Protein AF-A0A832A5X0-F1 (afdb_monomer)

Radius of gyration: 17.44 Å; Cα contacts (8 Å, |Δi|>4): 193; chains: 1; bounding box: 43×36×47 Å

Structure (mmCIF, N/CA/C/O backbone):
data_AF-A0A832A5X0-F1
#
_entry.id   AF-A0A832A5X0-F1
#
loop_
_atom_site.group_PDB
_atom_site.id
_atom_site.type_symbol
_atom_site.label_atom_id
_atom_site.label_alt_id
_atom_site.label_comp_id
_atom_site.label_asym_id
_atom_site.label_entity_id
_atom_site.label_seq_id
_atom_site.pdbx_PDB_ins_code
_atom_site.Cartn_x
_atom_site.Cartn_y
_atom_site.Cartn_z
_atom_site.occupancy
_atom_site.B_iso_or_equiv
_atom_site.auth_seq_id
_atom_site.auth_comp_id
_atom_site.auth_asym_id
_atom_site.auth_atom_id
_atom_site.pdbx_PDB_model_num
ATOM 1 N N . MET A 1 1 ? 11.796 -0.017 27.046 1.00 28.25 1 MET A N 1
ATOM 2 C CA . MET A 1 1 ? 10.903 -1.125 27.436 1.00 28.25 1 MET A CA 1
ATOM 3 C C . MET A 1 1 ? 9.477 -0.687 27.154 1.00 28.25 1 MET A C 1
ATOM 5 O O . MET A 1 1 ? 9.040 0.285 27.751 1.00 28.25 1 MET A O 1
ATOM 9 N N . VAL A 1 2 ? 8.799 -1.300 26.180 1.00 33.22 2 VAL A N 1
ATOM 10 C CA . VAL A 1 2 ? 7.351 -1.110 25.978 1.00 33.22 2 VAL A CA 1
ATOM 11 C C . VAL A 1 2 ? 6.688 -2.255 26.735 1.00 33.22 2 VAL A C 1
ATOM 13 O O . VAL A 1 2 ? 6.460 -3.313 26.168 1.00 33.22 2 VAL A O 1
ATOM 16 N N . GLU A 1 3 ? 6.533 -2.100 28.050 1.00 43.34 3 GLU A N 1
ATOM 17 C CA . GLU A 1 3 ? 6.128 -3.209 28.933 1.00 43.34 3 GLU A CA 1
ATOM 18 C C . GLU A 1 3 ? 4.622 -3.361 29.128 1.00 43.34 3 GLU A C 1
ATOM 20 O O . GLU A 1 3 ? 4.182 -4.347 29.705 1.00 43.34 3 GLU A O 1
ATOM 25 N N . LEU A 1 4 ? 3.803 -2.465 28.589 1.00 42.59 4 LEU A N 1
ATOM 26 C CA . LEU A 1 4 ? 2.361 -2.666 28.557 1.00 42.59 4 LEU A CA 1
ATOM 27 C C . LEU A 1 4 ? 1.862 -2.224 27.188 1.00 42.59 4 LEU A C 1
ATOM 29 O O . LEU A 1 4 ? 1.821 -1.032 26.878 1.00 42.59 4 LEU A O 1
ATOM 33 N N . GLY A 1 5 ? 1.534 -3.207 26.348 1.00 41.59 5 GLY A N 1
ATOM 34 C CA . GLY A 1 5 ? 0.729 -2.960 25.159 1.00 41.59 5 GLY A CA 1
ATOM 35 C C . GLY A 1 5 ? -0.586 -2.265 25.547 1.00 41.59 5 GLY A C 1
ATOM 36 O O . GLY A 1 5 ? -1.024 -2.379 26.696 1.00 41.59 5 GLY A O 1
ATOM 37 N N . PRO A 1 6 ? -1.201 -1.503 24.629 1.00 42.81 6 PRO A N 1
ATOM 38 C CA . PRO A 1 6 ? -2.437 -0.769 24.899 1.00 42.81 6 PRO A CA 1
ATOM 39 C C . PRO A 1 6 ? -3.509 -1.658 25.558 1.00 42.81 6 PRO A C 1
ATOM 41 O O . PRO A 1 6 ? -3.798 -2.752 25.082 1.00 42.81 6 PRO A O 1
ATOM 44 N N . GLN A 1 7 ? -4.088 -1.189 26.670 1.00 40.41 7 GLN A N 1
ATOM 45 C CA . GLN A 1 7 ? -5.133 -1.905 27.408 1.00 40.41 7 GLN A CA 1
ATOM 46 C C . GLN A 1 7 ? -6.508 -1.709 26.742 1.00 40.41 7 GLN A C 1
ATOM 48 O O . GLN A 1 7 ? -7.007 -0.588 26.648 1.00 40.41 7 GLN A O 1
ATOM 53 N N . GLY A 1 8 ? -7.112 -2.814 26.290 1.00 49.34 8 GLY A N 1
ATOM 54 C CA . GLY A 1 8 ? -8.437 -2.908 25.660 1.00 49.34 8 GLY A CA 1
ATOM 55 C C . GLY A 1 8 ? -8.548 -4.157 24.765 1.00 49.34 8 GLY A C 1
ATOM 56 O O . GLY A 1 8 ? -7.538 -4.779 24.457 1.00 49.34 8 GLY A O 1
ATOM 57 N N . GLU A 1 9 ? -9.755 -4.555 24.334 1.00 51.66 9 GLU A N 1
ATOM 58 C CA . GLU A 1 9 ? -9.914 -5.631 23.321 1.00 51.66 9 GLU A CA 1
ATOM 59 C C . GLU A 1 9 ? -9.385 -5.221 21.934 1.00 51.66 9 GLU A C 1
ATOM 61 O O . GLU A 1 9 ? -9.013 -6.059 21.108 1.00 51.66 9 GLU A O 1
ATOM 66 N N . LEU A 1 10 ? -9.347 -3.913 21.683 1.00 50.28 10 LEU A N 1
ATOM 67 C CA . LEU A 1 10 ? -8.674 -3.319 20.540 1.00 50.28 10 LEU A CA 1
ATOM 68 C C . LEU A 1 10 ? -7.162 -3.410 20.778 1.00 50.28 10 LEU A C 1
ATOM 70 O O . LEU A 1 10 ? -6.716 -3.224 21.904 1.00 50.28 10 LEU A O 1
ATOM 74 N N . TYR A 1 11 ? -6.381 -3.649 19.720 1.00 61.25 11 TYR A N 1
ATOM 75 C CA . TYR A 1 11 ? -4.906 -3.631 19.749 1.00 61.25 11 TYR A CA 1
ATOM 76 C C . TYR A 1 11 ? -4.210 -4.861 20.374 1.00 61.25 11 TYR A C 1
ATOM 78 O O . TYR A 1 11 ? -3.075 -4.760 20.836 1.00 61.25 11 TYR A O 1
ATOM 86 N N . THR A 1 12 ? -4.850 -6.034 20.355 1.00 67.06 12 THR A N 1
ATOM 87 C CA . THR A 1 12 ? -4.248 -7.310 20.793 1.00 67.06 12 THR A CA 1
ATOM 88 C C . THR A 1 12 ? -3.772 -8.169 19.615 1.00 67.06 12 THR A C 1
ATOM 90 O O . THR A 1 12 ? -4.247 -8.016 18.487 1.00 67.06 12 THR A O 1
ATOM 93 N N . ASP A 1 13 ? -2.901 -9.149 19.874 1.00 71.00 13 ASP A N 1
ATOM 94 C CA . ASP A 1 13 ? -2.517 -10.163 18.878 1.00 71.00 13 ASP A CA 1
ATOM 95 C C . ASP A 1 13 ? -3.734 -10.920 18.325 1.00 71.00 13 ASP A C 1
ATOM 97 O O . ASP A 1 13 ? -3.775 -11.263 17.145 1.00 71.00 13 ASP A O 1
ATOM 101 N N . THR A 1 14 ? -4.760 -11.141 19.151 1.00 74.31 14 THR A N 1
ATOM 102 C CA . THR A 1 14 ? -6.032 -11.749 18.736 1.00 74.31 14 THR A CA 1
ATOM 103 C C . THR A 1 14 ? -6.766 -10.877 17.721 1.00 74.31 14 THR A C 1
ATOM 105 O O . THR A 1 14 ? -7.262 -11.381 16.714 1.00 74.31 14 THR A O 1
ATOM 108 N N . TRP A 1 15 ? -6.820 -9.564 17.953 1.00 72.56 15 TRP A N 1
ATOM 109 C CA . TRP A 1 15 ? -7.396 -8.611 17.006 1.00 72.56 15 TRP A CA 1
ATOM 110 C C . TRP A 1 15 ? -6.611 -8.585 15.684 1.00 72.56 15 TRP A C 1
ATOM 112 O O . TRP A 1 15 ? -7.215 -8.643 14.612 1.00 72.56 15 TRP A O 1
ATOM 122 N N . TYR A 1 16 ? -5.275 -8.599 15.740 1.00 70.75 16 TYR A N 1
ATOM 123 C CA . TYR A 1 16 ? -4.437 -8.652 14.539 1.00 70.75 16 TYR A CA 1
ATOM 124 C C . TYR A 1 16 ? -4.619 -9.961 13.754 1.00 70.75 16 TYR A C 1
ATOM 126 O O . TYR A 1 16 ? -4.729 -9.934 12.529 1.00 70.75 16 TYR A O 1
ATOM 134 N N . ARG A 1 17 ? -4.734 -11.110 14.435 1.00 74.56 17 ARG A N 1
ATOM 135 C CA . ARG A 1 17 ? -5.033 -12.399 13.785 1.00 74.56 17 ARG A CA 1
ATOM 136 C C . ARG A 1 17 ? -6.371 -12.371 13.040 1.00 74.56 17 ARG A C 1
ATOM 138 O O . ARG A 1 17 ? -6.411 -12.813 11.899 1.00 74.56 17 ARG A O 1
ATOM 145 N N . LYS A 1 18 ? -7.416 -11.762 13.614 1.00 75.88 18 LYS A N 1
ATOM 146 C CA . LYS A 1 18 ? -8.708 -11.560 12.926 1.00 75.88 18 LYS A CA 1
ATOM 147 C C . LYS A 1 18 ? -8.584 -10.674 11.682 1.00 75.88 18 LYS A C 1
ATOM 149 O O . LYS A 1 18 ? -9.246 -10.925 10.682 1.00 75.88 18 LYS A O 1
ATOM 154 N N . LEU A 1 19 ? -7.724 -9.650 11.702 1.00 72.19 19 LEU A N 1
ATOM 155 C CA . LEU A 1 19 ? -7.442 -8.862 10.494 1.00 72.19 19 LEU A CA 1
ATOM 156 C C . LEU A 1 19 ? -6.741 -9.693 9.413 1.00 72.19 19 LEU A C 1
ATOM 158 O O . LEU A 1 19 ? -7.077 -9.570 8.236 1.00 72.19 19 LEU A O 1
ATOM 162 N N . LEU A 1 20 ? -5.796 -10.554 9.802 1.00 69.94 20 LEU A N 1
ATOM 163 C CA . LEU A 1 20 ? -5.109 -11.452 8.872 1.00 69.94 20 LEU A CA 1
ATOM 164 C C . LEU A 1 20 ? -6.027 -12.538 8.292 1.00 69.94 20 LEU A C 1
ATOM 166 O O . LEU A 1 20 ? -5.761 -13.012 7.195 1.00 69.94 20 LEU A O 1
ATOM 170 N N . GLU A 1 21 ? -7.112 -12.914 8.972 1.00 74.19 21 GLU A N 1
ATOM 171 C CA . GLU A 1 21 ? -8.145 -13.789 8.394 1.00 74.19 21 GLU A CA 1
ATOM 172 C C . GLU A 1 21 ? -8.896 -13.101 7.241 1.00 74.19 21 GLU A C 1
ATOM 174 O O . GLU A 1 21 ? -9.247 -13.750 6.258 1.00 74.19 21 GLU A O 1
ATOM 179 N N . ILE A 1 22 ? -9.106 -11.781 7.330 1.00 67.38 22 ILE A N 1
ATOM 180 C CA . ILE A 1 22 ? -9.776 -10.980 6.289 1.00 67.38 22 ILE A CA 1
ATOM 181 C C . ILE A 1 22 ? -8.833 -10.720 5.108 1.00 67.38 22 ILE A C 1
ATOM 183 O O . ILE A 1 22 ? -9.273 -10.696 3.957 1.00 67.38 22 ILE A O 1
ATOM 187 N N . ASN A 1 23 ? -7.542 -10.524 5.384 1.00 66.75 23 ASN A N 1
ATOM 188 C CA . ASN A 1 23 ? -6.513 -10.354 4.366 1.00 66.75 23 ASN A CA 1
ATOM 189 C C . ASN A 1 23 ? -5.269 -11.203 4.688 1.00 66.75 23 ASN A C 1
ATOM 191 O O . ASN A 1 23 ? -4.330 -10.711 5.332 1.00 66.75 23 ASN A O 1
ATOM 195 N N . PRO A 1 24 ? -5.251 -12.483 4.270 1.00 63.06 24 PRO A N 1
ATOM 196 C CA . PRO A 1 24 ? -4.117 -13.358 4.512 1.00 63.06 24 PRO A CA 1
ATOM 197 C C . PRO A 1 24 ? -2.922 -12.883 3.690 1.00 63.06 24 PRO A C 1
ATOM 199 O O . PRO A 1 24 ? -2.819 -13.143 2.491 1.00 63.06 24 PRO A O 1
ATOM 202 N N . ARG A 1 25 ? -1.986 -12.202 4.355 1.00 65.25 25 ARG A N 1
ATOM 203 C C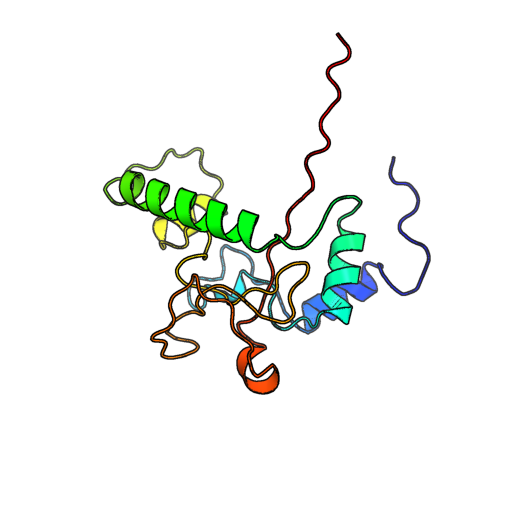A . ARG A 1 25 ? -0.709 -11.813 3.753 1.00 65.25 25 ARG A CA 1
ATOM 204 C C . ARG A 1 25 ? 0.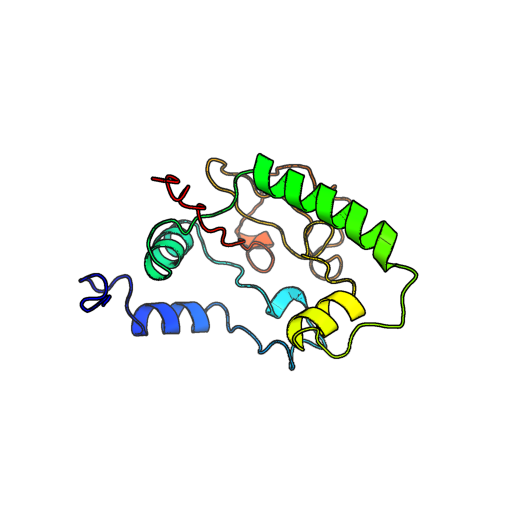016 -13.052 3.252 1.00 65.25 25 ARG A C 1
ATOM 206 O O . ARG A 1 25 ? 0.368 -13.935 4.040 1.00 65.25 25 ARG A O 1
ATOM 213 N N . ARG A 1 26 ? 0.316 -13.096 1.954 1.00 68.44 26 ARG A N 1
ATOM 214 C CA . ARG A 1 26 ? 1.245 -14.101 1.444 1.00 68.44 26 ARG A CA 1
ATOM 215 C C . ARG A 1 26 ? 2.670 -13.706 1.786 1.00 68.44 26 ARG A C 1
ATOM 217 O O . ARG A 1 26 ? 3.056 -12.540 1.735 1.00 68.44 26 ARG A O 1
ATOM 224 N N . ALA A 1 27 ? 3.472 -14.710 2.125 1.00 67.12 27 ALA A N 1
ATOM 225 C CA . ALA A 1 27 ? 4.909 -14.524 2.233 1.00 67.12 27 ALA A CA 1
ATOM 226 C C . ALA A 1 27 ? 5.456 -14.010 0.894 1.00 67.12 27 ALA A C 1
ATOM 228 O O . ALA A 1 27 ? 5.038 -14.476 -0.167 1.00 67.12 27 ALA A O 1
ATOM 229 N N . TRP A 1 28 ? 6.424 -13.095 0.948 1.00 61.88 28 TRP A N 1
ATOM 230 C CA . TRP A 1 28 ? 7.005 -12.476 -0.246 1.00 61.88 28 TRP A CA 1
ATOM 231 C C . TRP A 1 28 ? 7.591 -13.493 -1.239 1.00 61.88 28 TRP A C 1
ATOM 233 O O . TRP A 1 28 ? 7.611 -13.249 -2.435 1.00 61.88 28 TRP A O 1
ATOM 243 N N . CYS A 1 29 ? 8.031 -14.657 -0.759 1.00 64.00 29 CYS A N 1
ATOM 244 C CA . CYS A 1 29 ? 8.556 -15.748 -1.579 1.00 64.00 29 CYS A CA 1
ATOM 245 C C . CYS A 1 29 ? 7.470 -16.654 -2.193 1.00 64.00 29 CYS A C 1
ATOM 247 O O . CYS A 1 29 ? 7.800 -17.636 -2.844 1.00 64.00 29 CYS A O 1
ATOM 249 N N . LYS A 1 30 ? 6.181 -16.365 -1.963 1.00 68.19 30 LYS A N 1
ATOM 250 C CA . LYS A 1 30 ? 5.030 -17.161 -2.430 1.00 68.19 30 LYS A CA 1
ATOM 251 C C . LYS A 1 30 ? 4.014 -16.348 -3.249 1.00 68.19 30 LYS A C 1
ATOM 253 O O . LYS A 1 30 ? 2.894 -16.813 -3.465 1.00 68.19 30 LYS A O 1
ATOM 258 N N . CYS A 1 31 ? 4.377 -15.142 -3.687 1.00 64.12 31 CYS A N 1
ATOM 259 C CA . CYS A 1 31 ? 3.509 -14.225 -4.438 1.00 64.12 31 CYS A CA 1
ATOM 260 C C . CYS A 1 31 ? 3.764 -14.257 -5.959 1.00 64.12 31 CYS A C 1
ATOM 262 O O . CYS A 1 31 ? 3.586 -13.251 -6.641 1.00 64.12 31 CYS A O 1
ATOM 264 N N . GLU A 1 32 ? 4.231 -15.387 -6.502 1.00 61.50 32 GLU A N 1
ATOM 265 C CA . GLU A 1 32 ? 4.663 -15.482 -7.907 1.00 61.50 32 GLU A CA 1
ATOM 266 C C . GLU A 1 32 ? 3.535 -15.243 -8.917 1.00 61.50 32 GLU A C 1
ATOM 268 O O . GLU A 1 32 ? 3.801 -14.751 -10.011 1.00 61.50 32 GLU A O 1
ATOM 273 N N . GLN A 1 33 ? 2.298 -15.575 -8.538 1.00 64.38 33 GLN A N 1
ATOM 274 C CA . GLN A 1 33 ? 1.117 -15.506 -9.403 1.00 64.38 33 GLN A CA 1
ATOM 275 C C . GLN A 1 33 ? 0.323 -14.205 -9.220 1.00 64.38 33 GLN A C 1
ATOM 277 O O . GLN A 1 33 ? -0.184 -13.677 -10.196 1.00 64.38 33 GLN A O 1
ATOM 282 N N . ASN A 1 34 ? 0.259 -13.668 -7.995 1.00 67.81 34 ASN A N 1
ATOM 283 C CA . ASN A 1 34 ? -0.602 -12.538 -7.634 1.00 67.81 34 ASN A CA 1
ATOM 284 C C . ASN A 1 34 ? 0.187 -11.527 -6.786 1.00 67.81 34 ASN A C 1
ATOM 286 O O . ASN A 1 34 ? 0.241 -11.617 -5.558 1.00 67.81 34 ASN A O 1
ATOM 290 N N . GLN A 1 35 ? 0.834 -10.558 -7.430 1.00 67.62 35 GLN A N 1
ATOM 291 C CA . GLN A 1 35 ? 1.754 -9.627 -6.757 1.00 67.62 35 GLN A CA 1
ATOM 292 C C . GLN A 1 35 ? 1.050 -8.698 -5.752 1.00 67.62 35 GLN A C 1
ATOM 294 O O . GLN A 1 35 ? 1.659 -8.269 -4.772 1.00 67.62 35 GLN A O 1
ATOM 299 N N . TRP A 1 36 ? -0.243 -8.423 -5.944 1.00 66.94 36 TRP A N 1
ATOM 300 C CA . TRP A 1 36 ? -1.060 -7.628 -5.020 1.00 66.94 36 TRP A CA 1
ATOM 301 C C . TRP A 1 36 ? -1.272 -8.283 -3.651 1.00 66.94 36 TRP A C 1
ATOM 303 O O . TRP A 1 36 ? -1.545 -7.578 -2.684 1.00 66.94 36 TRP A O 1
ATOM 313 N N . GLU A 1 37 ? -1.093 -9.601 -3.526 1.00 71.25 37 GLU A N 1
ATOM 314 C CA . GLU A 1 37 ? -1.234 -10.329 -2.251 1.00 71.25 37 GLU A CA 1
ATOM 315 C C . GLU A 1 37 ? -0.095 -10.041 -1.254 1.00 71.25 37 GLU A C 1
ATOM 317 O O . GLU A 1 37 ? -0.129 -10.481 -0.101 1.00 71.25 37 GLU A O 1
ATOM 322 N N . LEU A 1 38 ? 0.922 -9.288 -1.683 1.00 68.12 38 LEU A N 1
ATOM 323 C CA . LEU A 1 38 ? 1.948 -8.726 -0.806 1.00 68.12 38 LEU A CA 1
ATOM 324 C C . LEU A 1 38 ? 1.400 -7.627 0.113 1.00 68.12 38 LEU A C 1
ATOM 326 O O . LEU A 1 38 ? 2.005 -7.322 1.146 1.00 68.12 38 LEU A O 1
ATOM 330 N N . PHE A 1 39 ? 0.279 -7.012 -0.258 1.00 70.12 39 PHE A N 1
ATOM 331 C CA . PHE A 1 39 ? -0.235 -5.836 0.418 1.00 70.12 39 PHE A CA 1
ATOM 332 C C . PHE A 1 39 ? -1.448 -6.146 1.266 1.00 70.12 39 PHE A C 1
ATOM 334 O O . PHE A 1 39 ? -2.254 -7.020 0.970 1.00 70.12 39 PHE A O 1
ATOM 341 N N . MET A 1 40 ? -1.590 -5.357 2.324 1.00 74.56 40 MET A N 1
ATOM 342 C CA . MET A 1 40 ? -2.816 -5.354 3.094 1.00 74.56 40 MET A CA 1
ATOM 343 C C . MET A 1 40 ? -3.816 -4.433 2.399 1.00 74.56 40 MET A C 1
ATOM 345 O O . MET A 1 40 ? -3.615 -3.221 2.323 1.00 74.56 40 MET A O 1
ATOM 349 N N . THR A 1 41 ? -4.868 -5.038 1.873 1.00 78.38 41 THR A N 1
ATOM 350 C CA . THR A 1 41 ? -5.969 -4.387 1.165 1.00 78.38 41 THR A CA 1
ATOM 351 C C . THR A 1 41 ? -7.308 -4.652 1.848 1.00 78.38 41 THR A C 1
ATOM 353 O O . THR A 1 41 ? -7.440 -5.520 2.713 1.00 78.38 41 THR A O 1
ATOM 356 N N . GLY A 1 42 ? -8.328 -3.883 1.489 1.00 78.31 42 GLY A N 1
ATOM 357 C CA . GLY A 1 42 ? -9.707 -4.131 1.898 1.00 78.31 42 GLY A CA 1
ATOM 358 C C . GLY A 1 42 ? -10.012 -3.891 3.371 1.00 78.31 42 GLY A C 1
ATOM 359 O O . GLY A 1 42 ? -11.072 -4.321 3.845 1.00 78.31 42 GLY A O 1
ATOM 360 N N . LEU A 1 43 ? -9.105 -3.208 4.071 1.00 81.88 43 LEU A N 1
ATOM 361 C CA . LEU A 1 43 ? -9.360 -2.648 5.387 1.00 81.88 43 LEU A CA 1
ATOM 362 C C . LEU A 1 43 ? -10.041 -1.292 5.238 1.00 81.88 43 LEU A C 1
ATOM 364 O O . LEU A 1 43 ? -9.589 -0.437 4.484 1.00 81.88 43 LEU A O 1
ATOM 368 N N . GLU A 1 44 ? -11.123 -1.107 5.981 1.00 81.69 44 GLU A N 1
ATOM 369 C CA . GLU A 1 44 ? -11.794 0.183 6.101 1.00 81.69 44 GLU A CA 1
ATOM 370 C C . GLU A 1 44 ? -11.037 1.095 7.077 1.00 81.69 44 GLU A C 1
ATOM 372 O O . GLU A 1 44 ? -10.336 0.610 7.969 1.00 81.69 44 GLU A O 1
ATOM 377 N N . ASP A 1 45 ? -11.254 2.409 6.990 1.00 81.06 45 ASP A N 1
ATOM 378 C CA . ASP A 1 45 ? -10.600 3.406 7.854 1.00 81.06 45 ASP A CA 1
ATOM 379 C C . ASP A 1 45 ? -10.703 3.078 9.353 1.00 81.06 45 ASP A C 1
ATOM 381 O O . ASP A 1 45 ? -9.726 3.211 10.094 1.00 81.06 45 ASP A O 1
ATOM 385 N N . ARG A 1 46 ? -11.857 2.553 9.795 1.00 82.44 46 ARG A N 1
ATOM 386 C CA . ARG A 1 46 ? -12.085 2.122 11.187 1.00 82.44 46 ARG A CA 1
ATOM 387 C C . ARG A 1 46 ? -11.146 1.009 11.664 1.00 82.44 46 ARG A C 1
ATOM 389 O O . ARG A 1 46 ? -10.993 0.836 12.867 1.00 82.44 46 ARG A O 1
ATOM 396 N N . ALA A 1 47 ? -10.547 0.249 10.748 1.00 82.50 47 ALA A N 1
ATOM 397 C CA . ALA A 1 47 ? -9.568 -0.799 11.031 1.00 82.50 47 ALA A CA 1
ATOM 398 C C . ALA A 1 47 ? -8.124 -0.334 10.771 1.00 82.50 47 ALA A C 1
ATOM 400 O O . ALA A 1 47 ? -7.212 -0.773 11.476 1.00 82.50 47 ALA A O 1
ATOM 401 N N . ILE A 1 48 ? -7.920 0.577 9.812 1.00 85.94 48 ILE A N 1
ATOM 402 C CA . ILE A 1 48 ? -6.603 1.140 9.481 1.00 85.94 48 ILE A CA 1
ATOM 403 C C . ILE A 1 48 ? -6.045 1.958 10.650 1.00 85.94 48 ILE A C 1
ATOM 405 O O . ILE A 1 48 ? -4.908 1.736 11.063 1.00 85.94 48 ILE A O 1
ATOM 409 N N . GLU A 1 49 ? -6.830 2.878 11.216 1.00 85.81 49 GLU A N 1
ATOM 410 C CA . GLU A 1 49 ? -6.344 3.746 12.299 1.00 85.81 49 GLU A CA 1
ATOM 411 C C . GLU A 1 49 ? -5.911 2.945 13.538 1.00 85.81 49 GLU A C 1
ATOM 413 O O . GLU A 1 49 ? -4.824 3.196 14.073 1.00 85.81 49 GLU A O 1
ATOM 418 N N . PRO A 1 50 ? -6.669 1.922 13.983 1.00 84.06 50 PRO A N 1
ATOM 419 C CA . PRO A 1 50 ? -6.192 1.065 15.051 1.00 84.06 50 PRO A CA 1
ATOM 420 C C . PRO A 1 50 ? -4.925 0.276 14.722 1.00 84.06 50 PRO A C 1
ATOM 422 O O . PRO A 1 50 ? -4.065 0.112 15.587 1.00 84.06 50 PRO A O 1
ATOM 425 N N . PHE A 1 51 ? -4.784 -0.178 13.475 1.00 84.31 51 PHE A N 1
ATOM 426 C CA . PHE A 1 51 ? -3.590 -0.885 13.018 1.00 84.31 51 PHE A CA 1
ATOM 427 C C . PHE A 1 51 ? -2.342 -0.014 13.098 1.00 84.31 51 PHE A C 1
ATOM 429 O O . PHE A 1 51 ? -1.319 -0.449 13.619 1.00 84.31 51 PHE A O 1
ATOM 436 N N . LEU A 1 52 ? -2.436 1.236 12.657 1.00 86.19 52 LEU A N 1
ATOM 437 C CA . LEU A 1 52 ? -1.325 2.180 12.728 1.00 86.19 52 LEU A CA 1
ATOM 438 C C . LEU A 1 52 ? -0.914 2.456 14.178 1.00 86.19 52 LEU A C 1
ATOM 440 O O . LEU A 1 52 ? 0.275 2.453 14.485 1.00 86.19 52 LEU A O 1
ATOM 444 N N . LYS A 1 53 ? -1.885 2.591 15.091 1.00 85.69 53 LYS A N 1
ATOM 445 C CA . LYS A 1 53 ? -1.613 2.741 16.531 1.00 85.69 53 LYS A CA 1
ATOM 446 C C . LYS A 1 53 ? -0.933 1.514 17.135 1.00 85.69 53 LYS A C 1
ATOM 448 O O . LYS A 1 53 ? -0.040 1.678 17.962 1.00 85.69 53 LYS A O 1
ATOM 453 N N . TYR A 1 54 ? -1.324 0.308 16.717 1.00 82.75 54 TYR A N 1
ATOM 454 C CA . TYR A 1 54 ? -0.676 -0.934 17.148 1.00 82.75 54 TYR A CA 1
ATOM 455 C C . TYR A 1 54 ? 0.807 -0.981 16.746 1.00 82.75 54 TYR A C 1
ATOM 457 O O . TYR A 1 54 ? 1.631 -1.451 17.526 1.00 82.75 54 TYR A O 1
ATOM 465 N N . LEU A 1 55 ? 1.175 -0.439 15.577 1.00 82.69 55 LEU A N 1
ATOM 466 C CA . LEU A 1 55 ? 2.581 -0.354 15.154 1.00 82.69 55 LEU A CA 1
ATOM 467 C C . LEU A 1 55 ? 3.428 0.578 16.040 1.00 82.69 55 LEU A C 1
ATOM 469 O O . LEU A 1 55 ? 4.651 0.442 16.077 1.00 82.69 55 LEU A O 1
ATOM 473 N N . GLY A 1 56 ? 2.793 1.499 16.769 1.00 83.94 56 GLY A N 1
ATOM 474 C CA . GLY A 1 56 ? 3.424 2.383 17.745 1.00 83.94 56 GLY A CA 1
ATOM 475 C C . GLY A 1 56 ? 3.203 3.868 17.456 1.00 83.94 56 GLY A C 1
ATOM 476 O O . GLY A 1 56 ? 2.456 4.269 16.566 1.00 83.94 56 GLY A O 1
ATOM 477 N N . LEU A 1 57 ? 3.883 4.720 18.225 1.00 83.81 57 LEU A N 1
ATOM 478 C CA . LEU A 1 57 ? 3.778 6.173 18.069 1.00 83.81 57 LEU A CA 1
ATOM 479 C C . LEU A 1 57 ? 4.443 6.660 16.773 1.00 83.81 57 LEU A C 1
ATOM 481 O O . LEU A 1 57 ? 5.564 6.263 16.448 1.00 83.81 57 LEU A O 1
ATOM 485 N N . GLY A 1 58 ? 3.770 7.589 16.089 1.00 84.69 58 GLY A N 1
ATOM 486 C CA . GLY A 1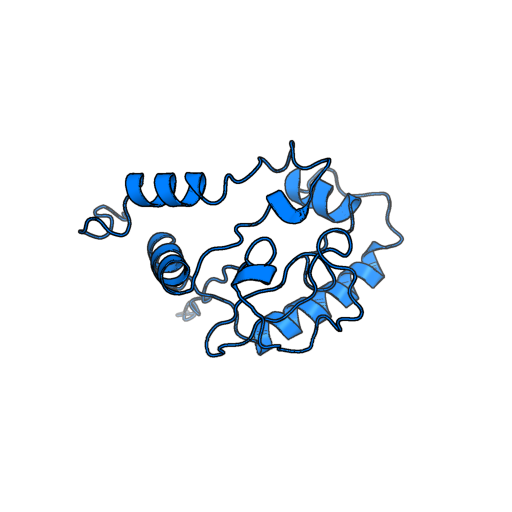 58 ? 4.260 8.240 14.871 1.00 84.69 58 GLY A CA 1
ATOM 487 C C . GLY A 1 58 ? 4.020 7.450 13.585 1.00 84.69 58 GLY A C 1
ATOM 488 O O . GLY A 1 58 ? 4.415 7.917 12.523 1.00 84.69 58 GLY A O 1
ATOM 489 N N . PHE A 1 59 ? 3.386 6.275 13.642 1.00 89.69 59 PHE A N 1
ATOM 490 C CA . PHE A 1 59 ? 2.958 5.558 12.442 1.00 89.69 59 PHE A CA 1
ATOM 491 C C . PHE A 1 59 ? 1.624 6.107 11.940 1.00 89.69 59 PHE A C 1
ATOM 493 O O . PHE A 1 59 ? 0.664 6.229 12.699 1.00 89.69 59 PHE A O 1
ATOM 500 N N . ARG A 1 60 ? 1.562 6.431 10.648 1.00 92.06 60 ARG A N 1
ATOM 501 C CA . ARG A 1 60 ? 0.368 6.966 9.988 1.00 92.06 60 ARG A CA 1
ATOM 502 C C . ARG A 1 60 ? 0.318 6.576 8.512 1.00 92.06 60 ARG A C 1
ATOM 504 O O . ARG A 1 60 ? 1.266 6.001 7.976 1.00 92.06 60 ARG A O 1
ATOM 511 N N . ARG A 1 61 ? -0.778 6.927 7.840 1.00 92.19 61 ARG A N 1
ATOM 512 C CA . ARG A 1 61 ? -0.837 6.957 6.372 1.00 92.19 61 ARG A CA 1
ATOM 513 C C . ARG A 1 61 ? -0.002 8.119 5.817 1.00 92.19 61 ARG A C 1
ATOM 515 O O . ARG A 1 61 ? 0.130 9.148 6.496 1.00 92.19 61 ARG A O 1
ATOM 522 N N . PRO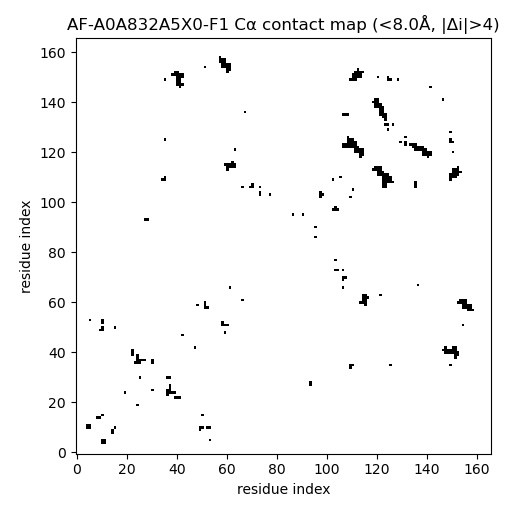 A 1 62 ? 0.545 7.996 4.597 1.00 91.38 62 PRO A N 1
ATOM 523 C CA . PRO A 1 62 ? 1.158 9.127 3.918 1.00 91.38 62 PRO A CA 1
ATOM 524 C C . PRO A 1 62 ? 0.115 10.206 3.611 1.00 91.38 62 PRO A C 1
ATOM 526 O O . PRO A 1 62 ? -1.072 9.931 3.427 1.00 91.38 62 PRO A O 1
ATOM 529 N N . THR A 1 63 ? 0.575 11.446 3.550 1.00 93.06 63 THR A N 1
ATOM 530 C CA . THR A 1 63 ? -0.156 12.546 2.917 1.00 93.06 63 THR A CA 1
ATOM 531 C C . THR A 1 63 ? -0.043 12.442 1.396 1.00 93.06 63 THR A C 1
ATOM 533 O O . THR A 1 63 ? 0.862 11.792 0.870 1.00 93.06 63 THR A O 1
ATOM 536 N N . GLU A 1 64 ? -0.917 13.139 0.672 1.00 93.12 64 GLU A N 1
ATOM 537 C CA . GLU A 1 64 ? -0.833 13.221 -0.791 1.00 93.12 64 GLU A CA 1
ATOM 538 C C . GLU A 1 64 ? 0.530 13.746 -1.265 1.00 93.12 64 GLU A C 1
ATOM 540 O O . GLU A 1 64 ? 1.123 13.199 -2.192 1.00 93.12 64 GLU A O 1
ATOM 545 N N . LYS A 1 65 ? 1.069 14.769 -0.591 1.00 91.62 65 LYS A N 1
ATOM 546 C CA . LYS A 1 65 ? 2.374 15.353 -0.925 1.00 91.62 65 LYS A CA 1
ATOM 547 C C . LYS A 1 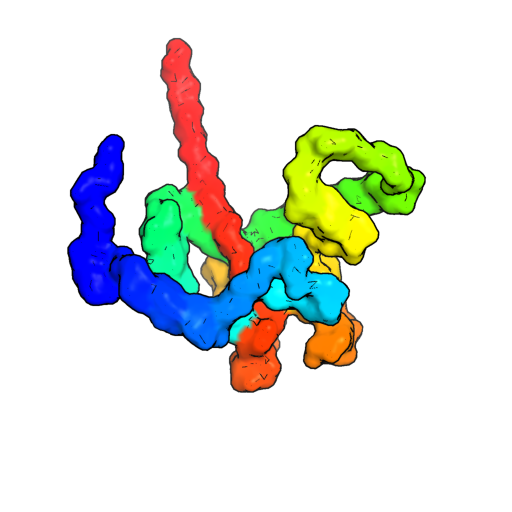65 ? 3.508 14.334 -0.792 1.00 91.62 65 LYS A C 1
ATOM 549 O O . LYS A 1 65 ? 4.337 14.229 -1.689 1.00 91.62 65 LYS A O 1
ATOM 554 N N . GLU A 1 66 ? 3.542 13.588 0.311 1.00 91.31 66 GLU A N 1
ATOM 555 C CA . GLU A 1 66 ? 4.555 12.547 0.538 1.00 91.31 66 GLU A CA 1
ATOM 556 C C . GLU A 1 66 ? 4.435 11.422 -0.487 1.00 91.31 66 GLU A C 1
ATOM 558 O O . GLU A 1 66 ? 5.444 10.950 -1.005 1.00 91.31 66 GLU A O 1
ATOM 563 N N . TRP A 1 67 ? 3.205 11.032 -0.824 1.00 91.81 67 TRP A N 1
ATOM 564 C CA . TRP A 1 67 ? 2.960 10.025 -1.846 1.00 91.81 67 TRP A CA 1
ATOM 565 C C . TRP A 1 67 ? 3.461 10.480 -3.222 1.00 91.81 67 TRP A C 1
ATOM 567 O O . TRP A 1 67 ? 4.146 9.727 -3.909 1.00 91.81 67 TRP A O 1
ATOM 577 N N . ARG A 1 68 ? 3.177 11.729 -3.618 1.00 91.62 68 ARG A N 1
ATOM 578 C CA . ARG A 1 68 ? 3.640 12.298 -4.896 1.00 91.62 68 ARG A CA 1
ATOM 579 C C . ARG A 1 68 ? 5.159 12.429 -4.958 1.00 91.62 68 ARG A C 1
ATOM 581 O O . ARG A 1 68 ? 5.733 12.144 -6.003 1.00 91.62 68 ARG A O 1
ATOM 588 N N . SER A 1 69 ? 5.797 12.816 -3.852 1.00 90.00 69 SER A N 1
ATOM 589 C CA . SER A 1 69 ? 7.262 12.843 -3.749 1.00 90.00 69 SER A CA 1
ATOM 590 C C . SER A 1 69 ? 7.837 11.449 -3.979 1.00 90.00 69 SER A C 1
ATOM 592 O O . SER A 1 69 ? 8.692 11.274 -4.837 1.00 90.00 69 SER A O 1
ATOM 594 N N . LEU A 1 70 ? 7.283 10.437 -3.300 1.00 87.12 70 LEU A N 1
ATOM 595 C CA . LEU A 1 70 ? 7.680 9.049 -3.512 1.00 87.12 70 LEU A CA 1
ATOM 596 C C . LEU A 1 70 ? 7.472 8.625 -4.973 1.00 87.12 70 LEU A C 1
ATOM 598 O O . LEU A 1 70 ? 8.343 7.978 -5.540 1.00 87.12 70 LEU A O 1
ATOM 602 N N . PHE A 1 71 ? 6.349 8.992 -5.601 1.00 87.75 71 PHE A N 1
ATOM 603 C CA . PHE A 1 71 ? 6.103 8.704 -7.017 1.00 87.75 71 PHE A CA 1
ATOM 604 C C . PHE A 1 71 ? 7.204 9.264 -7.924 1.00 87.75 71 PHE A C 1
ATOM 606 O O . PHE A 1 71 ? 7.696 8.536 -8.785 1.00 87.75 71 PHE A O 1
ATOM 613 N N . GLN A 1 72 ? 7.620 10.512 -7.709 1.00 87.19 72 GLN A N 1
ATOM 614 C CA . GLN A 1 72 ? 8.693 11.153 -8.475 1.00 87.19 72 GLN A CA 1
ATOM 615 C C . GLN A 1 72 ? 10.032 10.436 -8.274 1.00 87.19 72 GLN A C 1
ATOM 617 O O . GLN A 1 72 ? 10.624 9.992 -9.258 1.00 87.19 72 GLN A O 1
ATOM 622 N N . ASP A 1 73 ? 10.431 10.200 -7.020 1.00 84.62 73 ASP A N 1
ATOM 623 C CA . ASP A 1 73 ? 11.659 9.466 -6.682 1.00 84.62 73 ASP A CA 1
ATOM 624 C C . ASP A 1 73 ? 11.682 8.079 -7.351 1.00 84.62 73 ASP A C 1
ATOM 626 O O . ASP A 1 73 ? 12.716 7.587 -7.803 1.00 84.62 73 ASP A O 1
ATOM 630 N N . CYS A 1 74 ? 10.520 7.430 -7.462 1.00 80.38 74 CYS A N 1
ATOM 631 C CA . CYS A 1 74 ? 10.395 6.128 -8.113 1.00 80.38 74 CYS A CA 1
ATOM 632 C C . CYS A 1 74 ? 10.556 6.187 -9.627 1.00 80.38 74 CYS A C 1
ATOM 634 O O . CYS A 1 74 ? 11.141 5.265 -10.196 1.00 80.38 74 CYS A O 1
ATOM 636 N N . GLN A 1 75 ? 10.037 7.227 -10.281 1.00 80.94 75 GLN A N 1
ATOM 637 C CA . GLN A 1 75 ? 10.236 7.434 -11.716 1.00 80.94 75 GLN A CA 1
ATOM 638 C C . GLN A 1 75 ? 11.716 7.678 -12.021 1.00 80.94 75 GLN A C 1
ATOM 640 O O . GLN A 1 75 ? 12.273 7.055 -12.928 1.00 80.94 75 GLN A O 1
ATOM 645 N N . GLU A 1 76 ? 12.378 8.499 -11.206 1.00 80.00 76 GLU A N 1
ATOM 646 C CA . GLU A 1 76 ? 13.819 8.729 -11.3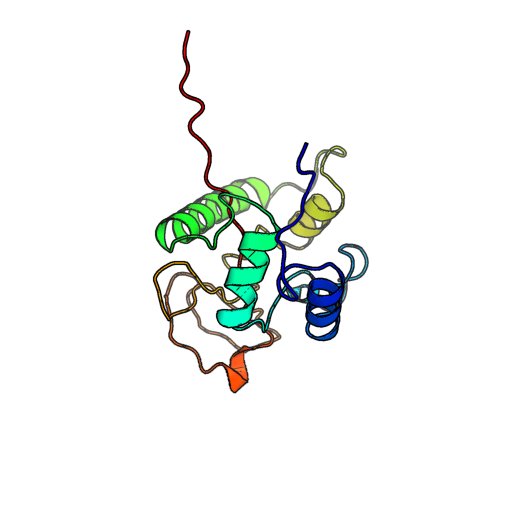05 1.00 80.00 76 GLU A CA 1
ATOM 647 C C . GLU A 1 76 ? 14.599 7.426 -11.113 1.00 80.00 76 GLU A C 1
ATOM 649 O O . GLU A 1 76 ? 15.389 7.048 -11.981 1.00 80.00 76 GLU A O 1
ATOM 654 N N . LEU A 1 77 ? 14.313 6.670 -10.047 1.00 74.44 77 LEU A N 1
ATOM 655 C CA . LEU A 1 77 ? 14.949 5.376 -9.795 1.00 74.44 77 LEU A CA 1
ATOM 656 C C . LEU A 1 77 ? 14.738 4.406 -10.956 1.00 74.44 77 LEU A C 1
ATOM 658 O O . LEU A 1 77 ? 15.707 3.814 -11.423 1.00 74.44 77 LEU A O 1
ATOM 662 N N . LYS A 1 78 ? 13.510 4.260 -11.468 1.00 73.62 78 LYS A N 1
ATOM 663 C CA . LYS A 1 78 ? 13.224 3.395 -12.623 1.00 73.62 78 LYS A CA 1
ATOM 664 C C . LYS A 1 78 ? 14.039 3.793 -13.849 1.00 73.62 78 LYS A C 1
ATOM 666 O O . LYS A 1 78 ? 14.523 2.898 -14.540 1.00 73.62 78 LYS A O 1
ATOM 671 N N . SER A 1 79 ? 14.221 5.088 -14.105 1.00 73.81 79 SER A N 1
ATOM 672 C CA . SER A 1 79 ? 15.029 5.566 -15.234 1.00 73.81 79 SER A CA 1
ATOM 673 C C . SER A 1 79 ? 16.510 5.177 -15.103 1.00 73.81 79 SER A C 1
ATOM 675 O O . SER A 1 79 ? 17.137 4.784 -16.084 1.00 73.81 79 SER A O 1
ATOM 677 N N . VAL A 1 80 ? 17.046 5.190 -13.878 1.00 72.88 80 VAL A N 1
ATOM 678 C CA . VAL A 1 80 ? 18.441 4.826 -13.572 1.00 72.88 80 VAL A CA 1
ATOM 679 C C . VAL A 1 80 ? 18.651 3.309 -13.582 1.00 72.88 80 VAL A C 1
ATOM 681 O O . VAL A 1 80 ? 19.725 2.817 -13.926 1.00 72.88 80 VAL A O 1
ATOM 684 N N . LEU A 1 81 ? 17.624 2.561 -13.182 1.00 66.88 81 LEU A N 1
ATOM 685 C CA . LEU A 1 81 ? 17.684 1.133 -12.888 1.00 66.88 81 LEU A CA 1
ATOM 686 C C . LEU A 1 81 ? 17.196 0.226 -14.025 1.00 66.88 81 LEU A C 1
ATOM 688 O O . LEU A 1 81 ? 17.643 -0.916 -14.108 1.00 66.88 81 LEU A O 1
ATOM 692 N N . SER A 1 82 ? 16.349 0.724 -14.929 1.00 57.72 82 SER A N 1
ATOM 693 C CA . SER A 1 82 ? 15.832 -0.037 -16.080 1.00 57.72 82 SER A CA 1
ATOM 694 C C . SER A 1 82 ? 16.874 -0.594 -17.066 1.00 57.72 82 SER A C 1
ATOM 696 O O . SER A 1 82 ? 16.499 -1.496 -17.812 1.00 57.72 82 SER A O 1
ATOM 698 N N . PRO A 1 83 ? 18.159 -0.176 -17.095 1.00 54.69 83 PRO A N 1
ATOM 699 C CA . PRO A 1 83 ? 19.158 -0.878 -17.899 1.00 54.69 83 PRO A CA 1
ATOM 700 C C . PRO A 1 83 ? 20.033 -1.879 -17.119 1.00 54.69 83 PRO A C 1
ATOM 702 O O . PRO A 1 83 ? 20.838 -2.565 -17.746 1.00 54.69 83 PRO A O 1
ATOM 705 N N . ARG A 1 84 ? 19.932 -1.991 -15.783 1.00 58.69 84 ARG A N 1
ATOM 706 C CA . ARG A 1 84 ? 20.856 -2.823 -14.985 1.00 58.69 84 ARG A CA 1
ATOM 707 C C . ARG A 1 84 ? 20.310 -4.225 -14.709 1.00 58.69 84 ARG A C 1
ATOM 709 O O . ARG A 1 84 ? 19.310 -4.408 -14.020 1.00 58.69 84 ARG A O 1
ATOM 716 N N . THR A 1 85 ? 21.007 -5.240 -15.215 1.00 56.81 85 THR A N 1
ATOM 717 C CA . THR A 1 85 ? 20.775 -6.663 -14.893 1.00 56.81 85 THR A CA 1
ATOM 718 C C . THR A 1 85 ? 21.647 -7.169 -13.739 1.00 56.81 85 THR A C 1
ATOM 720 O O . THR A 1 85 ? 21.405 -8.255 -13.211 1.00 56.81 85 THR A O 1
ATOM 723 N N . ASP A 1 86 ? 22.648 -6.393 -13.328 1.00 62.16 86 ASP A N 1
ATOM 724 C CA . ASP A 1 86 ? 23.670 -6.715 -12.334 1.00 62.16 86 ASP A CA 1
ATOM 725 C C . ASP A 1 86 ? 23.354 -6.084 -10.970 1.00 62.16 86 ASP A C 1
ATOM 727 O O . ASP A 1 86 ? 23.851 -5.030 -10.577 1.00 62.16 86 ASP A O 1
ATOM 731 N N . TRP A 1 87 ? 22.483 -6.755 -10.221 1.00 62.47 87 TRP A N 1
ATOM 732 C CA . TRP A 1 87 ? 22.088 -6.306 -8.889 1.00 62.47 87 TRP A CA 1
ATOM 733 C C . TRP A 1 87 ? 23.094 -6.757 -7.827 1.00 62.47 87 TRP A C 1
ATOM 735 O O . TRP A 1 87 ? 23.522 -7.915 -7.859 1.00 62.47 87 TRP A O 1
ATOM 745 N N . PRO A 1 88 ? 23.435 -5.901 -6.845 1.00 57.75 88 PRO A N 1
ATOM 746 C CA . PRO A 1 88 ? 24.302 -6.305 -5.753 1.00 57.75 88 PRO A CA 1
ATOM 747 C C . PRO A 1 88 ? 23.695 -7.511 -5.014 1.00 57.75 88 PRO A C 1
ATOM 749 O O . PRO A 1 88 ? 22.513 -7.473 -4.654 1.00 57.75 88 PRO A O 1
ATOM 752 N N . PRO A 1 89 ? 24.484 -8.554 -4.702 1.00 56.19 89 PRO A N 1
ATOM 753 C CA . PRO A 1 89 ? 24.014 -9.702 -3.923 1.00 56.19 89 PRO A CA 1
ATOM 754 C C . PRO A 1 89 ? 23.585 -9.334 -2.488 1.00 56.19 89 PRO A C 1
ATOM 756 O O . PRO A 1 89 ? 23.024 -10.167 -1.785 1.00 56.19 89 PRO A O 1
ATOM 759 N N . SER A 1 90 ? 23.826 -8.091 -2.053 1.00 62.94 90 SER A N 1
ATOM 760 C CA . SER A 1 90 ? 23.463 -7.559 -0.737 1.00 62.94 90 SER A CA 1
ATOM 761 C C . SER A 1 90 ? 22.026 -7.032 -0.626 1.00 62.94 90 SER A C 1
ATOM 763 O O . SER A 1 90 ? 21.604 -6.672 0.474 1.00 62.94 90 SER A O 1
ATOM 765 N N . CYS A 1 91 ? 21.246 -6.973 -1.712 1.00 63.09 91 CYS A N 1
ATOM 766 C CA . CYS A 1 91 ? 19.835 -6.601 -1.603 1.00 63.09 91 CYS A CA 1
ATOM 767 C C . CYS A 1 91 ? 19.059 -7.667 -0.821 1.00 63.09 91 CYS A C 1
ATOM 769 O O . CYS A 1 91 ? 19.105 -8.851 -1.155 1.00 63.09 91 CYS A O 1
ATOM 771 N N . ALA A 1 92 ? 18.286 -7.238 0.183 1.00 64.62 92 ALA A N 1
ATOM 772 C CA . ALA A 1 92 ? 17.396 -8.135 0.908 1.00 64.62 92 ALA A CA 1
ATOM 773 C C . ALA A 1 92 ? 16.498 -8.894 -0.094 1.00 64.62 92 ALA A C 1
ATOM 775 O O . ALA A 1 92 ? 15.939 -8.261 -0.998 1.00 64.62 92 ALA A O 1
ATOM 776 N N . PRO A 1 93 ? 16.319 -10.221 0.049 1.00 67.50 93 PRO A N 1
ATOM 777 C CA . PRO A 1 93 ? 15.606 -11.026 -0.941 1.00 67.50 93 PRO A CA 1
ATOM 778 C C . PRO A 1 93 ? 14.233 -10.475 -1.390 1.00 67.50 93 PRO A C 1
ATOM 780 O O . PRO A 1 93 ? 14.007 -10.444 -2.603 1.00 67.50 93 PRO A O 1
ATOM 783 N N . PRO A 1 94 ? 13.363 -9.931 -0.505 1.00 66.31 94 PRO A N 1
ATOM 784 C CA . PRO A 1 94 ? 12.097 -9.314 -0.925 1.00 66.31 94 PRO A CA 1
ATOM 785 C C . PRO A 1 94 ? 12.287 -8.119 -1.867 1.00 66.31 94 PRO A C 1
ATOM 787 O O . PRO A 1 94 ? 11.596 -8.003 -2.874 1.00 66.31 94 PRO A O 1
ATOM 790 N N . VAL A 1 95 ? 13.267 -7.261 -1.574 1.00 64.31 95 VAL A N 1
ATOM 791 C CA . VAL A 1 95 ? 13.576 -6.064 -2.368 1.00 64.31 95 VAL A CA 1
ATOM 792 C C . VAL A 1 95 ? 14.100 -6.469 -3.741 1.00 64.31 95 VAL A C 1
ATOM 794 O O . VAL A 1 95 ? 13.673 -5.921 -4.753 1.00 64.31 95 VAL A O 1
ATOM 797 N N . SER A 1 96 ? 14.973 -7.479 -3.792 1.00 67.75 96 SER A N 1
ATOM 798 C CA . SER A 1 96 ? 15.496 -7.996 -5.059 1.00 67.75 96 SER A CA 1
ATOM 799 C C . SER A 1 96 ? 14.389 -8.561 -5.958 1.00 67.75 96 SER A C 1
ATOM 801 O O . SER A 1 96 ? 14.407 -8.337 -7.167 1.00 67.75 96 SER A O 1
ATOM 803 N N . LEU A 1 97 ? 13.398 -9.251 -5.377 1.00 68.81 97 LEU A N 1
ATOM 804 C CA . LEU A 1 97 ? 12.238 -9.759 -6.106 1.00 68.81 97 LEU A CA 1
ATOM 805 C C . LEU A 1 97 ? 11.384 -8.609 -6.642 1.00 68.81 97 LEU A C 1
ATOM 807 O O . LEU A 1 97 ? 10.991 -8.644 -7.805 1.00 68.81 97 LEU A O 1
ATOM 811 N N . TRP A 1 98 ? 11.128 -7.586 -5.822 1.00 70.12 98 TRP A N 1
ATOM 812 C CA . TRP A 1 98 ? 10.345 -6.423 -6.235 1.00 70.12 98 TRP A CA 1
ATOM 813 C C . TRP A 1 98 ? 10.987 -5.700 -7.408 1.00 70.12 98 TRP A C 1
ATOM 815 O O . TRP A 1 98 ? 10.336 -5.483 -8.422 1.00 70.12 98 TRP A O 1
ATOM 825 N N . VAL A 1 99 ? 12.282 -5.420 -7.313 1.00 67.94 99 VAL A N 1
ATOM 826 C CA . VAL A 1 99 ? 13.050 -4.787 -8.385 1.00 67.94 99 VAL A CA 1
ATOM 827 C C . VAL A 1 99 ? 13.020 -5.629 -9.666 1.00 67.94 99 VAL A C 1
ATOM 829 O O . VAL A 1 99 ? 12.636 -5.119 -10.716 1.00 67.94 99 VAL A O 1
ATOM 832 N N . LYS A 1 100 ? 13.331 -6.934 -9.584 1.00 67.75 100 LYS A N 1
ATOM 833 C CA . LYS A 1 100 ? 13.317 -7.860 -10.739 1.00 67.75 100 LYS A CA 1
ATOM 834 C C . LYS A 1 100 ? 11.960 -7.947 -11.431 1.00 67.75 100 LYS A C 1
ATOM 836 O O . LYS A 1 100 ? 11.895 -8.203 -12.628 1.00 67.75 100 LYS A O 1
ATOM 841 N N . LYS A 1 101 ? 10.878 -7.794 -10.670 1.00 65.94 101 LYS A N 1
ATOM 842 C CA . LYS A 1 101 ? 9.502 -7.850 -11.168 1.00 65.94 101 LYS A CA 1
ATOM 843 C C . LYS A 1 101 ? 8.948 -6.467 -11.535 1.00 65.94 101 LYS A C 1
ATOM 845 O O . LYS A 1 101 ? 7.769 -6.370 -11.846 1.00 65.94 101 LYS A O 1
ATOM 850 N N . GLY A 1 102 ? 9.764 -5.409 -11.490 1.00 62.78 102 GLY A N 1
ATOM 851 C CA . GLY A 1 102 ? 9.327 -4.044 -11.794 1.00 62.78 102 GLY A CA 1
ATOM 852 C C . GLY A 1 102 ? 8.388 -3.434 -10.744 1.00 62.78 102 GLY A C 1
ATOM 853 O O . GLY A 1 102 ? 7.785 -2.394 -10.994 1.00 62.78 102 GLY A O 1
ATOM 854 N N . LEU A 1 103 ? 8.300 -4.031 -9.552 1.00 64.25 103 LEU A N 1
ATOM 855 C CA . LEU A 1 103 ? 7.404 -3.671 -8.442 1.00 64.25 103 LEU A CA 1
ATOM 856 C C . LEU A 1 103 ? 7.909 -2.484 -7.605 1.00 64.25 103 LEU A C 1
ATOM 858 O O . LEU A 1 103 ? 7.539 -2.334 -6.437 1.00 64.25 103 LEU A O 1
ATOM 862 N N . PHE A 1 104 ? 8.757 -1.640 -8.199 1.00 59.75 104 PHE A N 1
ATOM 863 C CA . PHE A 1 104 ? 9.266 -0.398 -7.612 1.00 59.75 104 PHE A CA 1
ATOM 864 C C . PHE A 1 104 ? 8.127 0.433 -7.050 1.00 59.75 104 PHE A C 1
ATOM 866 O O . PHE A 1 104 ? 7.137 0.651 -7.748 1.00 59.75 104 PHE A O 1
ATOM 873 N N . PRO A 1 105 ? 8.278 0.865 -5.792 1.00 59.47 105 PRO A N 1
ATOM 874 C CA . PRO A 1 105 ? 7.289 0.715 -4.736 1.00 59.47 105 PRO A CA 1
ATOM 875 C C . PRO A 1 105 ? 5.912 1.123 -5.239 1.00 59.47 105 PRO A C 1
ATOM 877 O O . PRO A 1 105 ? 5.513 2.252 -5.039 1.00 59.47 105 PRO A O 1
ATOM 880 N N . LEU A 1 106 ? 5.221 0.196 -5.898 1.00 66.12 106 LEU A N 1
ATOM 881 C CA . LEU A 1 106 ? 3.899 0.235 -6.538 1.00 66.12 106 LEU A CA 1
ATOM 882 C C . LEU A 1 106 ? 3.110 1.556 -6.546 1.00 66.12 106 LEU A C 1
ATOM 884 O O . LEU A 1 106 ? 1.957 1.594 -6.130 1.00 66.12 106 LEU A O 1
ATOM 888 N N . VAL A 1 107 ? 3.727 2.664 -6.936 1.00 68.19 107 VAL A N 1
ATOM 889 C CA . VAL A 1 107 ? 3.097 3.993 -6.992 1.00 68.19 107 VAL A CA 1
ATOM 890 C C . VAL A 1 107 ? 2.564 4.253 -8.397 1.00 68.19 107 VAL A C 1
ATOM 892 O O . VAL A 1 107 ? 1.580 4.957 -8.571 1.00 68.19 107 VAL A O 1
ATOM 895 N N . GLU A 1 108 ? 3.179 3.637 -9.407 1.00 74.88 108 GLU A N 1
ATOM 896 C CA . GLU A 1 108 ? 2.743 3.734 -10.799 1.00 74.88 108 GLU A CA 1
ATOM 897 C C . GLU A 1 108 ? 1.700 2.693 -11.172 1.00 74.88 108 GLU A C 1
ATOM 899 O O . GLU A 1 108 ? 0.772 3.017 -11.900 1.00 74.88 108 GLU A O 1
ATOM 904 N N . GLU A 1 109 ? 1.839 1.470 -10.663 1.00 76.06 109 GLU A N 1
ATOM 905 C CA . GLU A 1 109 ? 0.861 0.403 -10.817 1.00 76.06 109 GLU A CA 1
ATOM 906 C C . GLU A 1 109 ? 0.999 -0.576 -9.655 1.00 76.06 109 GLU A C 1
ATOM 908 O O . GLU A 1 109 ? 2.105 -0.997 -9.324 1.00 76.06 109 GLU A O 1
ATOM 913 N N . GLY A 1 110 ? -0.122 -0.913 -9.027 1.00 75.44 110 GLY A N 1
ATOM 914 C CA . GLY A 1 110 ? -0.229 -2.006 -8.078 1.00 75.44 110 GLY A CA 1
ATOM 915 C C . GLY A 1 110 ? -1.382 -1.853 -7.094 1.00 75.44 110 GLY A C 1
ATOM 916 O O . GLY A 1 110 ? -2.249 -2.720 -7.005 1.00 75.44 110 GLY A O 1
ATOM 917 N N . LEU A 1 111 ? -1.441 -0.732 -6.383 1.00 80.62 111 LEU A N 1
ATOM 918 C CA . LEU A 1 111 ? -2.517 -0.465 -5.436 1.00 80.62 111 LEU A CA 1
ATOM 919 C C . LEU A 1 111 ? -3.136 0.899 -5.650 1.00 80.62 111 LEU A C 1
ATOM 921 O O . LEU A 1 111 ? -2.469 1.865 -6.017 1.00 80.62 111 LEU A O 1
ATOM 925 N N . LEU A 1 112 ? -4.417 0.959 -5.312 1.00 87.19 112 LEU A N 1
ATOM 926 C CA . LEU A 1 112 ? -5.046 2.202 -4.931 1.00 87.19 112 LEU A CA 1
ATOM 927 C C . LEU A 1 112 ? -4.872 2.383 -3.418 1.00 87.19 112 LEU A C 1
ATOM 929 O O . LEU A 1 112 ? -5.016 1.430 -2.658 1.00 87.19 112 LEU A O 1
ATOM 933 N N . GLU A 1 113 ? -4.546 3.579 -2.957 1.00 89.50 113 GLU A N 1
ATOM 934 C CA . GLU A 1 113 ? -4.172 3.817 -1.569 1.00 89.50 113 GLU A CA 1
ATOM 935 C C . GLU A 1 113 ? -5.003 4.888 -0.907 1.00 89.50 113 GLU A C 1
ATOM 937 O O . GLU A 1 113 ? -5.160 5.989 -1.432 1.00 89.50 113 GLU A O 1
ATOM 942 N N . THR A 1 114 ? -5.454 4.576 0.304 1.00 91.31 114 THR A N 1
ATOM 943 C CA . THR A 1 114 ? -6.003 5.587 1.200 1.00 91.31 114 THR A CA 1
ATOM 944 C C . THR A 1 114 ? -4.877 6.460 1.751 1.00 91.31 114 THR A C 1
ATOM 946 O O . THR A 1 114 ? -3.788 5.982 2.087 1.00 91.31 114 THR A O 1
ATOM 949 N N . LEU A 1 115 ? -5.153 7.754 1.861 1.00 91.25 115 LEU A N 1
ATOM 950 C CA . LEU A 1 115 ? -4.210 8.756 2.337 1.00 91.25 115 LEU A CA 1
ATOM 951 C C . LEU A 1 115 ? -4.711 9.388 3.636 1.00 91.25 115 LEU A C 1
ATOM 953 O O . LEU A 1 115 ? -5.900 9.369 3.950 1.00 91.25 115 LEU A O 1
ATOM 957 N N . SER A 1 116 ? -3.795 9.988 4.388 1.00 89.81 116 SER A N 1
ATOM 958 C CA . SER A 1 116 ? -4.165 10.813 5.536 1.00 89.81 116 SER A CA 1
ATOM 959 C C . SER A 1 116 ? -4.832 12.113 5.071 1.00 89.81 116 SER A C 1
ATOM 961 O O . SER A 1 116 ? -4.326 12.783 4.170 1.00 89.81 116 SER A O 1
ATOM 963 N N . GLY A 1 117 ? -5.944 12.491 5.707 1.00 83.19 117 GLY A N 1
ATOM 964 C CA . GLY A 1 117 ? -6.588 13.797 5.512 1.00 83.19 117 GLY A CA 1
ATOM 965 C C . GLY A 1 117 ? -7.446 13.949 4.250 1.00 83.19 117 GLY A C 1
ATOM 966 O O . GLY A 1 117 ? -7.922 15.048 3.983 1.00 83.19 117 GLY A O 1
ATOM 967 N N . THR A 1 118 ? -7.685 12.877 3.491 1.00 82.94 118 THR A N 1
ATOM 968 C CA . THR A 1 118 ? -8.591 12.881 2.331 1.00 82.94 118 THR A CA 1
ATOM 969 C C . THR A 1 118 ? -9.506 11.661 2.349 1.00 82.94 118 THR A C 1
ATOM 971 O O . THR A 1 118 ? -9.149 10.614 2.883 1.00 82.94 118 THR A O 1
ATOM 974 N N . LYS A 1 119 ? -10.705 11.807 1.776 1.00 81.19 119 LYS A N 1
ATOM 975 C CA . LYS A 1 119 ? -11.663 10.706 1.585 1.00 81.19 119 LYS A CA 1
ATOM 976 C C . LYS A 1 119 ? -11.408 9.916 0.297 1.00 81.19 119 LYS A C 1
ATOM 978 O O . LYS A 1 119 ? -11.981 8.846 0.112 1.00 81.19 119 LYS A O 1
ATOM 983 N N . GLY A 1 120 ? -10.580 10.456 -0.597 1.00 87.38 120 GLY A N 1
ATOM 984 C CA . GLY A 1 120 ? -10.209 9.807 -1.847 1.00 87.38 120 GLY A CA 1
ATOM 985 C C . GLY A 1 120 ? -9.038 8.842 -1.685 1.00 87.38 120 GLY A C 1
ATOM 986 O O . GLY A 1 120 ? -8.353 8.813 -0.662 1.00 87.38 120 GLY A O 1
ATOM 987 N N . CYS A 1 121 ? -8.791 8.076 -2.740 1.00 90.06 121 CYS A N 1
ATOM 988 C CA . CYS A 1 121 ? -7.626 7.215 -2.862 1.00 90.06 121 CYS A CA 1
ATOM 989 C C . CYS A 1 121 ? -6.743 7.663 -4.039 1.00 90.06 121 CYS A C 1
ATOM 991 O O . CYS A 1 121 ? -7.244 8.236 -5.006 1.00 90.06 121 CYS A O 1
ATOM 993 N N . ILE A 1 122 ? -5.440 7.395 -3.963 1.00 91.44 122 ILE A N 1
ATOM 994 C CA . ILE A 1 122 ? -4.443 7.720 -4.999 1.00 91.44 122 ILE A CA 1
ATOM 995 C C . ILE A 1 122 ? -3.776 6.447 -5.526 1.00 91.44 122 ILE A C 1
ATOM 997 O O . ILE A 1 122 ? -3.821 5.409 -4.872 1.00 91.44 122 ILE A O 1
ATOM 1001 N N . GLY A 1 123 ? -3.134 6.510 -6.686 1.00 88.75 123 GLY A N 1
ATOM 1002 C CA . GLY A 1 123 ? -2.441 5.381 -7.292 1.00 88.75 123 GLY A CA 1
ATOM 1003 C C . GLY A 1 123 ? -3.241 4.738 -8.418 1.00 88.75 123 GLY A C 1
ATOM 1004 O O . GLY A 1 123 ? -4.216 5.288 -8.938 1.00 88.75 123 GLY A O 1
ATOM 1005 N N . LYS A 1 124 ? -2.785 3.557 -8.822 1.00 86.50 124 LYS A N 1
ATOM 1006 C CA . LYS A 1 124 ? -3.318 2.805 -9.958 1.00 86.50 124 LYS A CA 1
ATOM 1007 C C . LYS A 1 124 ? -3.345 1.326 -9.566 1.00 86.50 124 LYS A C 1
ATOM 1009 O O . LYS A 1 124 ? -2.286 0.786 -9.247 1.00 86.50 124 LYS A O 1
ATOM 1014 N N . PRO A 1 125 ? -4.509 0.655 -9.549 1.00 79.44 125 PRO A N 1
ATOM 1015 C CA . PRO A 1 125 ? -4.559 -0.776 -9.261 1.00 79.44 125 PRO A CA 1
ATOM 1016 C C . PRO A 1 125 ? -3.879 -1.583 -10.376 1.00 79.44 125 PRO A C 1
ATOM 1018 O O . PRO A 1 125 ? -3.726 -1.091 -11.494 1.00 79.44 125 PRO A O 1
ATOM 1021 N N . PHE A 1 126 ? -3.492 -2.830 -10.092 1.00 76.38 126 PHE A N 1
ATOM 1022 C CA . PHE A 1 126 ? -3.001 -3.742 -11.134 1.00 76.38 126 PHE A CA 1
ATOM 1023 C C . PHE A 1 126 ? -4.005 -3.861 -12.286 1.00 76.38 126 PHE A C 1
ATOM 1025 O O . PHE A 1 126 ? -5.203 -4.047 -12.053 1.00 76.38 126 PHE A O 1
ATOM 1032 N N . GLN A 1 127 ? -3.512 -3.803 -13.524 1.00 74.25 127 GLN A N 1
ATOM 1033 C CA . GLN A 1 127 ? -4.340 -3.907 -14.726 1.00 74.25 127 GLN A CA 1
ATOM 1034 C C . GLN A 1 127 ? -5.146 -5.216 -14.789 1.00 74.25 127 GLN A C 1
ATOM 1036 O O . GLN A 1 127 ? -6.267 -5.224 -15.295 1.00 74.25 127 GLN A O 1
ATOM 1041 N N . GLU A 1 128 ? -4.611 -6.308 -14.234 1.00 72.06 128 GLU A N 1
ATOM 1042 C CA . GLU A 1 128 ? -5.307 -7.601 -14.139 1.00 72.06 128 GLU A CA 1
ATOM 1043 C C . GLU A 1 128 ? -6.513 -7.571 -13.185 1.00 72.06 128 GLU A C 1
ATOM 1045 O O . GLU A 1 128 ? -7.455 -8.341 -13.360 1.00 72.06 128 GLU A O 1
ATOM 1050 N N . LEU A 1 129 ? -6.511 -6.675 -12.189 1.00 69.88 129 LEU A N 1
ATOM 1051 C CA . LEU A 1 129 ? -7.630 -6.503 -11.255 1.00 69.88 129 LEU A CA 1
ATOM 1052 C C . LEU A 1 129 ? -8.704 -5.575 -11.822 1.00 69.88 129 LEU A C 1
ATOM 1054 O O . LEU A 1 129 ? -9.893 -5.783 -11.581 1.00 69.88 129 LEU A O 1
ATOM 1058 N N . LEU A 1 130 ? -8.288 -4.543 -12.555 1.00 71.50 130 LEU A N 1
ATOM 1059 C CA . LEU A 1 130 ? -9.185 -3.600 -13.205 1.00 71.50 130 LEU A CA 1
ATOM 1060 C C . LEU A 1 130 ? -8.528 -3.086 -14.496 1.00 71.50 130 LEU A C 1
ATOM 1062 O O . LEU A 1 130 ? -7.473 -2.454 -14.400 1.00 71.50 130 LEU A O 1
ATOM 1066 N N . PRO A 1 131 ? -9.137 -3.273 -15.683 1.00 64.81 131 PRO A N 1
ATOM 1067 C CA . PRO A 1 131 ? -8.654 -2.657 -16.917 1.00 64.81 131 PRO A CA 1
ATOM 1068 C C . PRO A 1 131 ? -8.694 -1.140 -16.738 1.00 64.81 131 PRO A C 1
ATOM 1070 O O . PRO A 1 131 ? -9.775 -0.575 -16.566 1.00 64.81 131 PRO A O 1
ATOM 1073 N N . ASN A 1 132 ? -7.538 -0.476 -16.687 1.00 64.62 132 ASN A N 1
ATOM 1074 C CA . ASN A 1 132 ? -7.503 0.900 -16.208 1.00 64.62 132 ASN A CA 1
ATOM 1075 C C . ASN A 1 132 ? -6.721 1.848 -17.127 1.00 64.62 132 ASN A C 1
ATOM 1077 O O . ASN A 1 132 ? -5.609 1.588 -17.572 1.00 64.62 132 ASN A O 1
ATOM 1081 N N . THR A 1 133 ? -7.358 2.984 -17.402 1.00 71.19 133 THR A N 1
ATOM 1082 C CA . THR A 1 133 ? -6.805 4.179 -18.057 1.00 71.19 133 THR A CA 1
ATOM 1083 C C . THR A 1 133 ? -6.409 5.233 -17.017 1.00 71.19 133 THR A C 1
ATOM 1085 O O . THR A 1 133 ? -6.343 6.426 -17.306 1.00 71.19 133 THR A O 1
ATOM 1088 N N . TRP A 1 134 ? -6.221 4.810 -15.764 1.00 81.19 134 TRP A N 1
ATOM 1089 C CA . TRP A 1 134 ? -6.086 5.713 -14.630 1.00 81.19 134 TRP A CA 1
ATOM 1090 C C . TRP A 1 134 ? -4.673 6.279 -14.569 1.00 81.19 134 TRP A C 1
ATOM 1092 O O . TRP A 1 134 ? -3.693 5.536 -14.540 1.00 81.19 134 TRP A O 1
ATOM 1102 N N . ASN A 1 135 ? -4.575 7.604 -14.475 1.00 85.75 135 ASN A N 1
ATOM 1103 C CA . ASN A 1 135 ? -3.334 8.254 -14.083 1.00 85.75 135 ASN A CA 1
ATOM 1104 C C . ASN A 1 135 ? -3.088 7.987 -12.583 1.00 85.75 135 ASN A C 1
ATOM 1106 O O . ASN A 1 135 ? -3.970 8.322 -11.780 1.00 85.75 135 ASN A O 1
ATOM 1110 N N . PRO A 1 136 ? -1.938 7.408 -12.185 1.00 87.25 136 PRO A N 1
ATOM 1111 C CA . PRO A 1 136 ? -1.634 7.084 -10.788 1.00 87.25 136 PRO A CA 1
ATOM 1112 C C . PRO A 1 136 ? -1.648 8.302 -9.858 1.00 87.25 136 PRO A C 1
ATOM 1114 O O . PRO A 1 136 ? -1.827 8.168 -8.653 1.00 87.25 136 PRO A O 1
ATOM 1117 N N . GLN A 1 137 ? -1.478 9.499 -10.409 1.00 89.62 137 GLN A N 1
ATOM 1118 C CA . GLN A 1 137 ? -1.390 10.730 -9.641 1.00 89.62 137 GLN A CA 1
ATOM 1119 C C . GLN A 1 137 ? -2.742 11.367 -9.305 1.00 89.62 137 GLN A C 1
ATOM 1121 O O . GLN A 1 137 ? -2.760 12.293 -8.496 1.00 89.62 1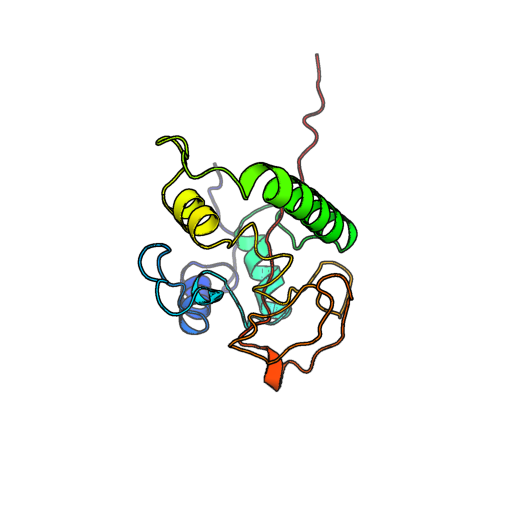37 GLN A O 1
ATOM 1126 N N . ASP A 1 138 ? -3.861 10.936 -9.887 1.00 90.44 138 ASP A N 1
ATOM 1127 C CA . ASP A 1 138 ? -5.140 11.575 -9.559 1.00 90.44 138 ASP A CA 1
ATOM 1128 C C . ASP A 1 138 ? -5.731 10.960 -8.289 1.00 90.44 138 ASP A C 1
ATOM 1130 O O . ASP A 1 138 ? -5.825 9.736 -8.156 1.00 90.44 138 ASP A O 1
ATOM 1134 N N . VAL A 1 139 ? -6.184 11.824 -7.381 1.00 91.19 139 VAL A N 1
ATOM 1135 C CA . VAL A 1 139 ? -6.981 11.419 -6.222 1.00 91.19 139 VAL A CA 1
ATOM 1136 C C . VAL A 1 139 ? -8.420 11.221 -6.677 1.00 91.19 139 VAL A C 1
ATOM 1138 O O . VAL A 1 139 ? -8.996 12.089 -7.333 1.00 91.19 139 VAL A O 1
ATOM 1141 N N . ARG A 1 140 ? -9.003 10.071 -6.340 1.00 89.75 140 ARG A N 1
ATOM 1142 C CA . ARG A 1 140 ? -10.336 9.676 -6.802 1.00 89.75 140 ARG A CA 1
ATOM 1143 C C . ARG A 1 140 ? -11.177 9.150 -5.655 1.00 89.75 140 ARG A C 1
ATOM 1145 O O . ARG A 1 140 ? -10.691 8.398 -4.811 1.00 89.75 140 ARG A O 1
ATOM 1152 N N . GLU A 1 141 ? -12.455 9.497 -5.660 1.00 88.25 141 GLU A N 1
ATOM 1153 C CA . GLU A 1 141 ? -13.439 8.744 -4.891 1.00 88.25 141 GLU A CA 1
ATOM 1154 C C . GLU A 1 141 ? -13.730 7.429 -5.611 1.00 88.25 141 GLU A C 1
ATOM 1156 O O . GLU A 1 141 ? -13.832 7.375 -6.838 1.00 88.25 141 GLU A O 1
ATOM 1161 N N . VAL A 1 142 ? -13.830 6.353 -4.843 1.00 82.44 142 VAL A N 1
ATOM 1162 C CA . VAL A 1 142 ? -14.013 5.007 -5.375 1.00 82.44 142 VAL A CA 1
ATOM 1163 C C . VAL A 1 142 ? -15.126 4.297 -4.639 1.00 82.44 142 VAL A C 1
ATOM 1165 O O . VAL A 1 142 ? -15.289 4.437 -3.427 1.00 82.44 142 VAL A O 1
ATOM 1168 N N . ASN A 1 143 ? -15.887 3.503 -5.389 1.00 82.38 143 ASN A N 1
ATOM 1169 C CA . ASN A 1 143 ? -16.878 2.628 -4.797 1.00 82.38 143 ASN A CA 1
ATOM 1170 C C . ASN A 1 143 ? -16.161 1.485 -4.062 1.00 82.38 143 ASN A C 1
ATOM 1172 O O . ASN A 1 143 ? -15.590 0.588 -4.690 1.00 82.38 143 ASN A O 1
ATOM 1176 N N . TRP A 1 144 ? -16.206 1.529 -2.731 1.00 80.12 144 TRP A N 1
ATOM 1177 C CA . TRP A 1 144 ? -15.560 0.555 -1.858 1.00 80.12 144 TRP A CA 1
ATOM 1178 C C . TRP A 1 144 ? -16.031 -0.880 -2.097 1.00 80.12 144 TRP A C 1
ATOM 1180 O O . TRP A 1 144 ? -15.201 -1.782 -2.016 1.00 80.12 144 TRP A O 1
ATOM 1190 N N . ASP A 1 145 ? -17.291 -1.108 -2.471 1.00 78.75 145 ASP A N 1
ATOM 1191 C CA . ASP A 1 145 ? -17.815 -2.462 -2.707 1.00 78.75 145 ASP A CA 1
ATOM 1192 C C . ASP A 1 145 ? -17.097 -3.163 -3.867 1.00 78.75 145 ASP A C 1
ATOM 1194 O O . ASP A 1 145 ? -16.865 -4.372 -3.841 1.00 78.75 145 ASP A O 1
ATOM 1198 N N . VAL A 1 146 ? -16.687 -2.385 -4.8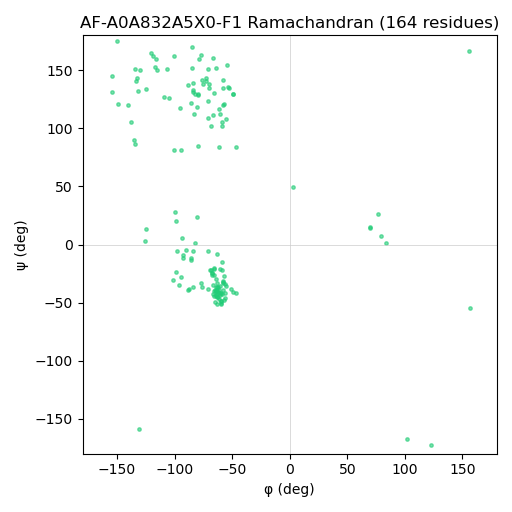69 1.00 73.19 146 VAL A N 1
ATOM 1199 C CA . VAL A 1 146 ? -15.966 -2.875 -6.050 1.00 73.19 146 VAL A CA 1
ATOM 1200 C C . VAL A 1 146 ? -14.459 -2.877 -5.803 1.00 73.19 146 VAL A C 1
ATOM 1202 O O . VAL A 1 146 ? -13.751 -3.799 -6.208 1.00 73.19 146 VAL A O 1
ATOM 1205 N N . ALA A 1 147 ? -13.958 -1.849 -5.119 1.00 75.25 147 ALA A N 1
ATOM 1206 C CA . ALA A 1 147 ? -12.533 -1.564 -5.041 1.00 75.25 147 ALA A CA 1
ATOM 1207 C C . ALA A 1 147 ? -11.815 -2.183 -3.834 1.00 75.25 147 ALA A C 1
ATOM 1209 O O . ALA A 1 147 ? -10.584 -2.199 -3.788 1.00 75.25 147 ALA A O 1
ATOM 1210 N N . ARG A 1 148 ? -12.558 -2.763 -2.882 1.00 78.19 148 ARG A N 1
ATOM 1211 C CA . ARG A 1 148 ? -12.024 -3.315 -1.627 1.00 78.19 148 ARG A CA 1
ATOM 1212 C C . ARG A 1 148 ? -10.783 -4.189 -1.814 1.00 78.19 148 ARG A C 1
ATOM 1214 O O . ARG A 1 148 ? -9.842 -4.082 -1.040 1.00 78.19 148 ARG A O 1
ATOM 1221 N N . LYS A 1 149 ? -10.751 -5.040 -2.841 1.00 76.25 149 LYS A N 1
ATOM 1222 C CA . LYS A 1 149 ? -9.655 -6.004 -3.056 1.00 76.25 149 LYS A CA 1
ATOM 1223 C C . LYS A 1 149 ? -8.318 -5.352 -3.431 1.00 76.25 149 LYS A C 1
ATOM 1225 O O . LYS A 1 149 ? -7.278 -5.971 -3.221 1.00 76.25 149 LYS A O 1
ATOM 1230 N N . PHE A 1 150 ? -8.342 -4.125 -3.952 1.00 79.00 150 PHE A N 1
ATOM 1231 C CA . PHE A 1 150 ? -7.162 -3.411 -4.449 1.00 79.00 150 PHE A CA 1
ATOM 1232 C C . PHE A 1 150 ? -6.954 -2.026 -3.818 1.00 79.00 150 PHE A C 1
ATOM 1234 O O . PHE A 1 150 ? -6.005 -1.334 -4.188 1.00 79.00 150 PHE A O 1
ATOM 1241 N N . ILE A 1 151 ? -7.802 -1.634 -2.858 1.00 86.31 151 ILE A N 1
ATOM 1242 C CA . ILE A 1 151 ? -7.548 -0.494 -1.973 1.00 86.31 151 ILE A CA 1
ATOM 1243 C C . ILE A 1 151 ? -6.719 -0.963 -0.784 1.00 86.31 151 ILE A C 1
ATOM 1245 O O . ILE A 1 151 ? -7.159 -1.827 -0.029 1.00 86.31 151 ILE A O 1
ATOM 1249 N N . GLY A 1 152 ? -5.551 -0.368 -0.587 1.00 87.31 152 GLY A N 1
ATOM 1250 C CA . GLY A 1 152 ? -4.699 -0.573 0.575 1.00 87.31 152 GLY A CA 1
ATOM 1251 C C . GLY A 1 152 ? -4.233 0.741 1.187 1.00 87.31 152 GLY A C 1
ATOM 1252 O O . GLY A 1 152 ? -4.843 1.799 1.021 1.00 87.31 152 GLY A O 1
ATOM 1253 N N . PHE A 1 153 ? -3.138 0.665 1.931 1.00 86.12 153 PHE A N 1
ATOM 1254 C CA . PHE A 1 153 ? -2.455 1.831 2.472 1.00 86.12 153 PHE A CA 1
ATOM 1255 C C . PHE A 1 153 ? -0.983 1.511 2.703 1.00 86.12 153 PHE A C 1
ATOM 1257 O O . PHE A 1 153 ? -0.621 0.402 3.112 1.00 86.12 153 PHE A O 1
ATOM 1264 N N . ARG A 1 154 ? -0.129 2.507 2.487 1.00 86.94 154 ARG A N 1
ATOM 1265 C CA . ARG A 1 154 ? 1.230 2.501 3.015 1.00 86.94 154 ARG A CA 1
ATOM 1266 C C . ARG A 1 154 ? 1.261 3.026 4.437 1.00 86.94 154 ARG A C 1
ATOM 1268 O O . ARG A 1 154 ? 0.452 3.853 4.856 1.00 86.94 154 ARG A O 1
ATOM 1275 N N . VAL A 1 155 ? 2.251 2.536 5.166 1.00 86.38 155 VAL A N 1
ATOM 1276 C CA . VAL A 1 155 ? 2.582 3.011 6.499 1.00 86.38 155 VAL A CA 1
ATOM 1277 C C . VAL A 1 155 ? 3.832 3.865 6.384 1.00 86.38 155 VAL A C 1
ATOM 1279 O O . VAL A 1 155 ? 4.854 3.401 5.880 1.00 86.38 155 VAL A O 1
ATOM 1282 N N . VAL A 1 156 ? 3.759 5.092 6.883 1.00 88.50 156 VAL A N 1
ATOM 1283 C CA . VAL A 1 156 ? 4.918 5.961 7.075 1.00 88.50 156 VAL A CA 1
ATOM 1284 C C . VAL A 1 156 ? 5.109 6.219 8.561 1.00 88.50 156 VAL A C 1
ATOM 1286 O O . VAL A 1 156 ? 4.149 6.208 9.335 1.00 88.50 156 VAL A O 1
ATOM 1289 N N . ARG A 1 157 ? 6.359 6.431 8.966 1.00 87.56 157 ARG A N 1
ATOM 1290 C CA . ARG A 1 157 ? 6.704 6.822 10.329 1.00 87.56 157 ARG A CA 1
ATOM 1291 C C . ARG A 1 157 ? 7.160 8.269 10.311 1.00 87.56 157 ARG A C 1
ATOM 1293 O O . ARG A 1 157 ? 8.065 8.611 9.556 1.00 87.56 157 ARG A O 1
ATOM 1300 N N . GLU A 1 158 ? 6.562 9.098 11.153 1.00 83.62 158 GLU A N 1
ATOM 1301 C CA . GLU A 1 158 ? 7.067 10.439 11.406 1.00 83.62 158 GLU A CA 1
ATOM 1302 C C . GLU A 1 158 ? 8.503 10.347 11.911 1.00 83.62 158 GLU A C 1
ATOM 1304 O O . GLU A 1 158 ? 8.797 9.717 12.933 1.00 83.62 158 GLU A O 1
ATOM 1309 N N . MET A 1 159 ? 9.407 10.965 11.159 1.00 74.12 159 MET A N 1
ATOM 1310 C CA . MET A 1 159 ? 10.781 11.149 11.588 1.00 74.12 159 MET A CA 1
ATOM 1311 C C . MET A 1 159 ? 10.730 12.103 12.776 1.00 74.12 159 MET A C 1
ATOM 1313 O O . MET A 1 159 ? 10.397 13.279 12.626 1.00 74.12 159 MET A O 1
ATOM 1317 N N . ARG A 1 160 ? 11.040 11.605 13.977 1.00 57.09 160 ARG A N 1
ATOM 1318 C CA . ARG A 1 160 ? 11.388 12.510 15.069 1.00 57.09 160 ARG A CA 1
ATOM 1319 C C . ARG A 1 160 ? 12.637 13.237 14.598 1.00 57.09 160 ARG A C 1
ATOM 1321 O O . ARG A 1 160 ? 13.655 12.590 14.368 1.00 57.09 160 ARG A O 1
ATOM 1328 N N . HIS A 1 161 ? 12.557 14.552 14.427 1.00 49.56 161 HIS A N 1
ATOM 1329 C CA . HIS A 1 161 ? 13.765 15.356 14.421 1.00 49.56 161 HIS A CA 1
ATOM 1330 C C . HIS A 1 161 ? 14.427 15.106 15.774 1.00 49.56 161 HIS A C 1
ATOM 1332 O O . HIS A 1 161 ? 13.950 15.587 16.801 1.00 49.56 161 HIS A O 1
ATOM 1338 N N . GLU A 1 162 ? 15.468 14.277 15.796 1.00 44.09 162 GLU A N 1
ATOM 1339 C CA . GLU A 1 162 ? 16.405 14.288 16.904 1.00 44.09 162 GLU A CA 1
ATOM 1340 C C . GLU A 1 162 ? 16.946 15.712 16.932 1.00 44.09 162 GLU A C 1
ATOM 1342 O O . GLU A 1 162 ? 17.657 16.148 16.025 1.00 44.09 162 GLU A O 1
ATOM 1347 N N . ALA A 1 163 ? 16.487 16.489 17.913 1.00 43.19 163 ALA A N 1
ATOM 1348 C CA . ALA A 1 163 ? 17.094 17.761 18.222 1.00 43.19 163 ALA A CA 1
ATOM 1349 C C . ALA A 1 163 ? 18.569 17.453 18.485 1.00 43.19 163 ALA A C 1
ATOM 1351 O O . ALA A 1 163 ? 18.904 16.805 19.477 1.00 43.19 163 ALA A O 1
ATOM 1352 N N . ASN A 1 164 ? 19.427 17.852 17.546 1.00 41.78 164 ASN A N 1
ATOM 1353 C CA . ASN A 1 164 ? 20.867 17.882 17.728 1.00 41.78 164 ASN A CA 1
ATOM 1354 C C . ASN A 1 164 ? 21.162 18.854 18.876 1.00 41.78 164 ASN A C 1
ATOM 1356 O O . ASN A 1 164 ? 21.463 20.020 18.644 1.00 41.78 164 ASN A O 1
ATOM 1360 N N . ASN A 1 165 ? 21.068 18.374 20.112 1.00 42.88 165 ASN A N 1
ATOM 1361 C CA . ASN A 1 165 ? 21.745 18.985 21.241 1.00 42.88 165 ASN A CA 1
ATOM 1362 C C . ASN A 1 165 ? 23.197 18.503 21.180 1.00 42.88 165 ASN A C 1
ATOM 1364 O O . ASN A 1 165 ? 23.553 17.479 21.764 1.00 42.88 16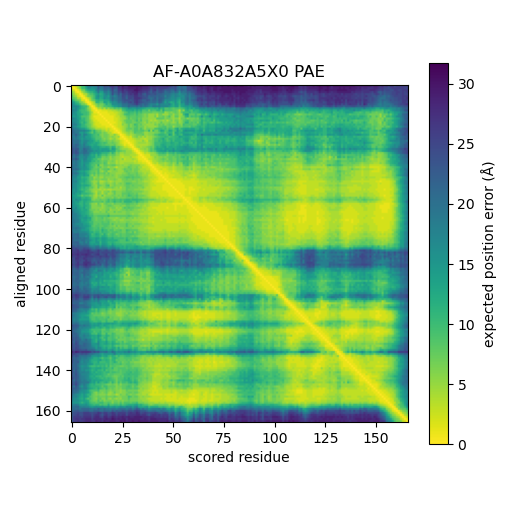5 ASN A O 1
ATOM 1368 N N . ARG A 1 166 ? 23.998 19.217 20.387 1.00 38.53 166 ARG A N 1
ATOM 1369 C CA . ARG A 1 166 ? 25.432 19.357 20.640 1.00 38.53 166 ARG A CA 1
ATOM 1370 C C . ARG A 1 166 ? 25.648 20.592 21.495 1.00 38.53 166 ARG A C 1
ATOM 1372 O O . ARG A 1 166 ? 24.944 21.591 21.231 1.00 38.53 166 ARG A O 1
#

Secondary structure (DSSP, 8-state):
---SPPSSSTTSHHHHHHHHHHS-PPPGGG-SS-GGGGS-BS--HHHHHHHHHHH-TTEEPPPHHHHHHHHHHHHHHHHHHTT-----TTS-HHHHHHHHTT-GGGTTTB-EEE-TT-SSEEE-B-TTTS-----TT--B---HHHHTTTEE---EE---------

Solvent-accessible surface area (backbone atoms only — not comparable to full-atom values): 9985 Å² total; per-residue (Å²): 134,88,86,69,73,69,89,59,82,60,69,35,73,68,49,52,51,57,51,36,71,78,41,67,68,47,55,78,92,70,35,88,89,47,68,63,42,68,51,68,35,54,68,52,69,90,52,47,58,53,51,30,52,62,77,33,89,54,42,37,49,40,40,67,68,58,48,52,52,51,41,50,55,44,53,54,48,46,69,72,46,73,81,65,88,83,71,69,90,82,52,57,68,66,59,48,51,30,55,78,68,68,45,59,82,35,40,70,50,38,31,24,26,50,37,47,95,52,91,35,29,34,27,15,48,36,56,91,82,43,88,70,94,64,60,26,83,49,73,38,79,73,63,56,91,78,40,27,83,41,30,28,59,62,80,40,67,63,77,75,78,74,76,82,83,121

Organism: NCBI:txid35837

Mean predicted aligned error: 10.43 Å

Foldseek 3Di:
DCPDQDDDPQLDPVLVVVLCVVQVQDDLVPCPPPVLSNFRFLDDPVRQVSVQVSVHPQKDFAALVRLVVLVVVLVVVCVVLVVDPDDDPPPDVSVVVCSVVVPRVQLAEDAFEDGPPDQWTAAHHHCVLPVDPDGRSDTDHDDSVSRRSRYGTDMDGDDDPPPPPD

pLDDT: mean 73.24, std 14.15, range [28.25, 93.12]

Nearest PDB structures (foldseek):
  2aj6-assembly1_A  TM=2.653E-01  e=8.248E+00  Staphylococcus aureus subsp. aureus MW2

Sequence (166 aa):
MVELGPQGELYTDTWYRKLLEINPRRAWCKCEQNQWELFMTGLEDRAIEPFLKYLGLGFRRPTEKEWRSLFQDCQELKSVLSPRTDWPPSCAPPVSLWVKKGLFPLVEEGLLETLSGTKGCIGKPFQELLPNTWNPQDVREVNWDVARKFIGFRVVREMRHEANNR